Protein AF-A0A7V9GAM5-F1 (afdb_monomer_lite)

pLDDT: mean 86.13, std 16.4, range [44.22, 98.44]

Structure (mmCIF, N/CA/C/O backbone):
data_AF-A0A7V9GAM5-F1
#
_entry.id   AF-A0A7V9GAM5-F1
#
loop_
_atom_site.group_PDB
_atom_site.id
_atom_site.type_symbol
_atom_site.label_atom_id
_atom_site.label_alt_id
_atom_site.label_comp_id
_atom_site.label_asym_id
_atom_site.label_entity_id
_atom_site.label_seq_id
_atom_site.pdbx_PDB_ins_code
_atom_site.Cartn_x
_atom_site.Cartn_y
_atom_site.Cartn_z
_atom_site.occupancy
_atom_site.B_iso_or_equiv
_atom_site.auth_seq_id
_atom_site.auth_comp_id
_atom_site.auth_asym_id
_atom_site.auth_atom_id
_atom_site.pdbx_PDB_model_num
ATOM 1 N N . MET A 1 1 ? -7.976 -37.621 24.542 1.00 44.22 1 MET A N 1
ATOM 2 C CA . MET A 1 1 ? -7.825 -36.317 25.226 1.00 44.22 1 MET A CA 1
ATOM 3 C C . MET A 1 1 ? -8.330 -35.223 24.291 1.00 44.22 1 MET A C 1
ATOM 5 O O . MET A 1 1 ? -7.663 -34.924 23.310 1.00 44.22 1 MET A O 1
ATOM 9 N N . ALA A 1 2 ? -9.548 -34.721 24.511 1.00 44.50 2 ALA A N 1
ATOM 10 C CA . ALA A 1 2 ? -10.209 -33.760 23.625 1.00 44.50 2 ALA A CA 1
ATOM 11 C C . ALA A 1 2 ? -9.837 -32.317 24.006 1.00 44.50 2 ALA A C 1
ATOM 13 O O . ALA A 1 2 ? -10.046 -31.910 25.146 1.00 44.50 2 ALA A O 1
ATOM 14 N N . ARG A 1 3 ? -9.308 -31.535 23.056 1.00 51.66 3 ARG A N 1
ATOM 15 C CA . ARG A 1 3 ? -9.170 -30.073 23.173 1.00 51.66 3 ARG A CA 1
ATOM 16 C C . ARG A 1 3 ? -10.352 -29.408 22.465 1.00 51.66 3 ARG A C 1
ATOM 18 O O . ARG A 1 3 ? -10.187 -28.823 21.402 1.00 51.66 3 ARG A O 1
ATOM 25 N N . ASN A 1 4 ? -11.542 -29.520 23.052 1.00 55.31 4 ASN A N 1
ATOM 26 C CA . ASN A 1 4 ? -12.715 -28.755 22.626 1.00 55.31 4 ASN A CA 1
ATOM 27 C C . ASN A 1 4 ? -12.717 -27.412 23.364 1.00 55.31 4 ASN A C 1
ATOM 29 O O . ASN A 1 4 ? -13.379 -27.249 24.384 1.00 55.31 4 ASN A O 1
ATOM 33 N N . GLY A 1 5 ? -11.918 -26.465 22.876 1.00 53.16 5 GLY A N 1
ATOM 34 C CA . GLY A 1 5 ? -12.047 -25.062 23.255 1.00 53.16 5 GLY A CA 1
ATOM 35 C C . GLY A 1 5 ? -12.991 -24.379 22.277 1.00 53.16 5 GLY A C 1
ATOM 36 O O . GLY A 1 5 ? -12.591 -24.075 21.157 1.00 53.16 5 GLY A O 1
ATOM 37 N N . GLU A 1 6 ? -14.244 -24.167 22.674 1.00 56.62 6 GLU A N 1
ATOM 38 C CA . GLU A 1 6 ? -15.197 -23.365 21.908 1.00 56.62 6 GLU A CA 1
ATOM 39 C C . GLU A 1 6 ? -14.636 -21.950 21.698 1.00 56.62 6 GLU A C 1
ATOM 41 O O . GLU A 1 6 ? -14.526 -21.152 22.634 1.00 56.62 6 GLU A O 1
ATOM 46 N N . VAL A 1 7 ? -14.272 -21.615 20.458 1.00 61.53 7 VAL A N 1
ATOM 47 C CA . VAL A 1 7 ? -13.929 -20.242 20.079 1.00 61.53 7 VAL A CA 1
ATOM 48 C C . VAL A 1 7 ? -15.222 -19.432 20.103 1.00 61.53 7 VAL A C 1
ATOM 50 O O . VAL A 1 7 ? -15.991 -19.429 19.141 1.00 61.53 7 VAL A O 1
ATOM 53 N N . LYS A 1 8 ? -15.491 -18.754 21.223 1.00 56.91 8 LYS A N 1
ATOM 54 C CA . LYS A 1 8 ? -16.614 -17.819 21.339 1.00 56.91 8 LYS A CA 1
ATOM 55 C C . LYS A 1 8 ? -16.463 -16.728 20.274 1.00 56.91 8 LYS A C 1
ATOM 57 O O . LYS A 1 8 ? -15.618 -15.843 20.406 1.00 56.91 8 LYS A O 1
ATOM 62 N N . LYS A 1 9 ? -17.291 -16.780 19.223 1.00 57.94 9 LYS A N 1
ATOM 63 C CA . LYS A 1 9 ? -17.459 -15.683 18.260 1.00 57.94 9 LYS A CA 1
ATOM 64 C C . LYS A 1 9 ? -18.013 -14.477 19.009 1.00 57.94 9 LYS A C 1
ATOM 66 O O . LYS A 1 9 ? -19.208 -14.381 19.270 1.00 57.94 9 LYS A O 1
ATOM 71 N N . GLN A 1 10 ? -17.131 -13.559 19.374 1.00 63.25 10 GLN A N 1
ATOM 72 C CA . GLN A 1 10 ? -17.544 -12.243 19.826 1.00 63.25 10 GLN A CA 1
ATOM 73 C C . GLN A 1 10 ? -18.116 -11.521 18.603 1.00 63.25 10 GLN A C 1
ATOM 75 O O . GLN A 1 10 ? -17.426 -11.391 17.592 1.00 63.25 10 GLN A O 1
ATOM 80 N N . ASN A 1 11 ? -19.372 -11.072 18.673 1.00 65.56 11 ASN A N 1
ATOM 81 C CA . ASN A 1 11 ? -19.949 -10.138 17.703 1.00 65.56 11 ASN A CA 1
ATOM 82 C C . ASN A 1 11 ? -19.211 -8.791 17.840 1.00 65.56 11 ASN A C 1
ATOM 84 O O . ASN A 1 11 ? -19.673 -7.864 18.503 1.00 65.56 11 ASN A O 1
ATOM 88 N N . GLY A 1 12 ? -17.994 -8.741 17.294 1.00 66.50 12 GLY A N 1
ATOM 89 C CA . GLY A 1 12 ? -16.962 -7.746 17.566 1.00 66.50 12 GLY A CA 1
ATOM 90 C C . GLY A 1 12 ? -17.177 -6.459 16.788 1.00 66.50 12 GLY A C 1
ATOM 91 O O . GLY A 1 12 ? -16.500 -6.205 15.795 1.00 66.50 12 GLY A O 1
ATOM 92 N N . LYS A 1 13 ? -18.125 -5.633 17.233 1.00 80.31 13 LYS A N 1
ATOM 93 C CA . LYS A 1 13 ? -18.223 -4.253 16.749 1.00 80.31 13 LYS A CA 1
ATOM 94 C C . LYS A 1 13 ? -17.017 -3.462 17.259 1.00 80.31 13 LYS A C 1
ATOM 96 O O . LYS A 1 13 ? -16.737 -3.440 18.456 1.00 80.31 13 LYS A O 1
ATOM 101 N N . VAL A 1 14 ? -16.302 -2.819 16.342 1.00 85.75 14 VAL A N 1
ATOM 102 C CA . VAL A 1 14 ? -15.175 -1.933 16.660 1.00 85.75 14 VAL A CA 1
ATOM 103 C C . VAL A 1 14 ? -15.707 -0.680 17.361 1.00 85.75 14 VAL A C 1
ATOM 105 O O . VAL A 1 14 ? -16.746 -0.149 16.972 1.00 85.75 14 VAL A O 1
ATOM 108 N N . SER A 1 15 ? -15.009 -0.199 18.396 1.00 92.38 15 SER A N 1
ATOM 109 C CA . SER A 1 15 ? -15.410 1.038 19.079 1.00 92.38 15 SER A CA 1
ATOM 110 C C . SER A 1 15 ? -15.308 2.245 18.141 1.00 92.38 15 SER A C 1
ATOM 112 O O . SER A 1 15 ? -14.404 2.313 17.305 1.00 92.38 15 SER A O 1
ATOM 114 N N . GLU A 1 16 ? -16.180 3.240 18.310 1.00 94.25 16 GLU A N 1
ATOM 115 C CA . GLU A 1 16 ? -16.137 4.467 17.504 1.00 94.25 16 GLU A CA 1
ATOM 116 C C . GLU A 1 16 ? -14.779 5.178 17.610 1.00 94.25 16 GLU A C 1
ATOM 118 O O . GLU A 1 16 ? -14.218 5.618 16.608 1.00 94.25 16 GLU A O 1
ATOM 123 N N . LYS 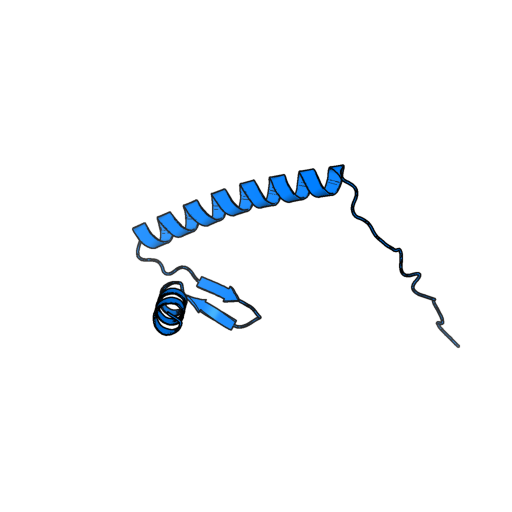A 1 17 ? -14.201 5.232 18.814 1.00 95.31 17 LYS A N 1
ATOM 124 C CA . LYS A 1 17 ? -12.863 5.794 19.043 1.00 95.31 17 LYS A CA 1
ATOM 125 C C . LYS A 1 17 ? -11.800 5.074 18.209 1.00 95.31 17 LYS A C 1
ATOM 127 O O . LYS A 1 17 ? -10.946 5.726 17.610 1.00 95.31 17 LYS A O 1
ATOM 132 N N . THR A 1 18 ? -11.852 3.743 18.163 1.00 95.62 18 THR A N 1
ATOM 133 C CA . THR A 1 18 ? -10.936 2.931 17.352 1.00 95.62 18 THR A CA 1
ATOM 134 C C . THR A 1 18 ? -11.126 3.210 15.864 1.00 95.62 18 THR A C 1
ATOM 136 O O . THR A 1 18 ? -10.135 3.397 15.165 1.00 95.62 18 THR A O 1
ATOM 139 N N . LEU A 1 19 ? -12.374 3.300 15.394 1.00 95.94 19 LEU A N 1
ATOM 140 C CA . LEU A 1 19 ? -12.686 3.612 13.998 1.00 95.94 19 LEU A CA 1
ATOM 141 C C . LEU A 1 19 ? -12.191 5.009 13.592 1.00 95.94 19 LEU A C 1
ATOM 143 O O . LEU A 1 19 ? -11.567 5.171 12.550 1.00 95.94 19 LEU A O 1
ATOM 147 N N . ARG A 1 20 ? -12.413 6.029 14.427 1.00 97.50 20 ARG A N 1
ATOM 148 C CA . ARG A 1 20 ? -11.916 7.389 14.161 1.00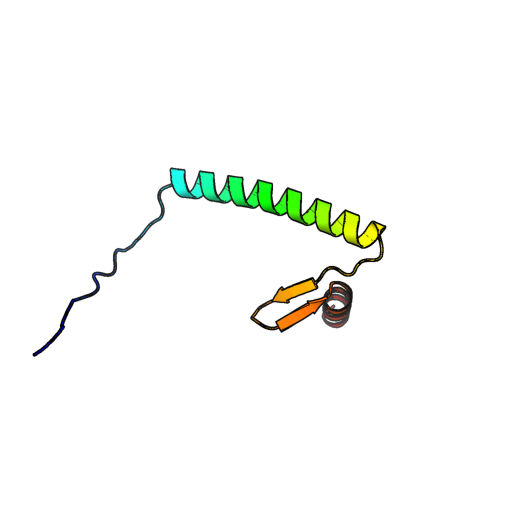 97.50 20 ARG A CA 1
ATOM 149 C C . ARG A 1 20 ? -10.392 7.410 14.038 1.00 97.50 20 ARG A C 1
ATOM 151 O O . ARG A 1 20 ? -9.853 8.009 13.112 1.00 97.50 20 ARG A O 1
ATOM 158 N N . LYS A 1 21 ? -9.704 6.700 14.934 1.00 97.88 21 LYS A N 1
ATOM 159 C CA . LYS A 1 21 ? -8.243 6.589 14.924 1.00 97.88 21 LYS A CA 1
ATOM 160 C C . LYS A 1 21 ? -7.720 5.826 13.699 1.00 97.88 21 LYS A C 1
ATOM 162 O O . LYS A 1 21 ? -6.708 6.220 13.128 1.00 97.88 21 LYS A O 1
ATOM 167 N N . SER A 1 22 ? -8.399 4.763 13.262 1.00 97.50 22 SER A N 1
ATOM 168 C CA . SER A 1 22 ? -7.994 4.036 12.052 1.00 97.50 22 SER A CA 1
ATOM 169 C C . SER A 1 22 ? -8.177 4.875 10.786 1.00 97.50 22 SER A C 1
ATOM 171 O O . SER A 1 22 ? -7.294 4.866 9.932 1.00 97.50 22 SER A O 1
ATOM 173 N N . ILE A 1 23 ? -9.263 5.648 10.689 1.00 98.12 23 ILE A N 1
ATOM 174 C CA . ILE A 1 23 ? -9.493 6.592 9.584 1.00 98.12 23 ILE A CA 1
ATOM 175 C C . ILE A 1 23 ? -8.388 7.654 9.542 1.00 98.12 23 ILE A C 1
ATOM 177 O O . ILE A 1 23 ? -7.875 7.974 8.470 1.00 98.12 23 ILE A O 1
ATOM 181 N N . GLU A 1 24 ? -7.983 8.182 10.697 1.00 98.31 24 GLU A N 1
ATOM 182 C CA . GLU A 1 24 ? -6.886 9.146 10.778 1.00 98.31 24 GLU A CA 1
ATOM 183 C C . GLU A 1 24 ? -5.569 8.557 10.255 1.00 98.31 24 GLU A C 1
ATOM 185 O O . GLU A 1 24 ? -4.909 9.172 9.411 1.00 98.31 24 GLU A O 1
ATOM 190 N N . TYR A 1 25 ? -5.218 7.344 10.687 1.00 98.44 25 TYR A N 1
ATOM 191 C CA . TYR A 1 25 ? -4.028 6.650 10.196 1.00 98.44 25 TYR A CA 1
ATOM 192 C C . TYR A 1 25 ? -4.092 6.355 8.703 1.00 98.44 25 TYR A C 1
ATOM 194 O O . TYR A 1 25 ? -3.108 6.577 7.998 1.00 98.44 25 TYR A O 1
ATOM 202 N N . GLN A 1 26 ? -5.250 5.930 8.201 1.00 98.19 26 GLN A N 1
ATOM 203 C CA . GLN A 1 26 ? -5.448 5.716 6.774 1.00 98.19 26 GLN A CA 1
ATOM 204 C C . GLN A 1 26 ? -5.251 7.016 5.986 1.00 98.19 26 GLN A C 1
ATOM 206 O O . GLN A 1 26 ? -4.575 7.013 4.960 1.00 98.19 26 GLN A O 1
ATOM 211 N N . ARG A 1 27 ? -5.776 8.146 6.475 1.00 98.31 27 ARG A N 1
ATOM 212 C CA . ARG A 1 27 ? -5.608 9.455 5.829 1.00 98.31 27 ARG A CA 1
ATOM 213 C C . ARG A 1 27 ? -4.135 9.859 5.733 1.00 98.31 27 ARG A C 1
ATOM 215 O O . ARG A 1 27 ? -3.695 10.284 4.668 1.00 98.31 27 ARG A O 1
ATOM 222 N N . ILE A 1 28 ? -3.385 9.719 6.827 1.00 98.38 28 ILE A N 1
ATOM 223 C CA . ILE A 1 28 ? -1.953 10.054 6.875 1.00 98.38 28 ILE A CA 1
ATOM 224 C C . ILE A 1 28 ? -1.157 9.127 5.952 1.00 98.38 28 ILE A C 1
ATOM 226 O O . ILE A 1 28 ? -0.359 9.603 5.145 1.00 98.38 28 ILE A O 1
ATOM 230 N N . GLY A 1 29 ? -1.415 7.818 6.020 1.00 98.19 29 GLY A N 1
ATOM 231 C CA . GLY A 1 29 ? -0.768 6.827 5.162 1.00 98.19 29 GLY A CA 1
ATOM 232 C C . GLY A 1 29 ? -1.018 7.098 3.680 1.00 98.19 29 GLY A C 1
ATOM 233 O O . GLY A 1 29 ? -0.073 7.147 2.898 1.00 98.19 29 GLY A O 1
ATOM 234 N N . ASN A 1 30 ? -2.266 7.378 3.301 1.00 98.19 30 ASN A N 1
ATOM 235 C CA . ASN A 1 30 ? -2.623 7.706 1.922 1.00 98.19 30 ASN A CA 1
ATOM 236 C C . ASN A 1 30 ? -1.893 8.960 1.422 1.00 98.19 30 ASN A C 1
ATOM 238 O O . ASN A 1 30 ? -1.406 8.973 0.295 1.00 98.19 30 ASN A O 1
ATOM 242 N N . ALA A 1 31 ? -1.790 10.008 2.246 1.00 98.25 31 ALA A N 1
ATOM 243 C CA . ALA A 1 31 ? -1.061 11.220 1.876 1.00 98.25 31 ALA A CA 1
ATOM 244 C C . ALA A 1 31 ? 0.438 10.945 1.657 1.00 98.25 31 ALA A C 1
ATOM 246 O O . ALA A 1 31 ? 1.008 11.397 0.663 1.00 98.25 31 ALA A O 1
ATOM 247 N N . ALA A 1 32 ? 1.061 10.164 2.543 1.00 98.25 32 ALA A N 1
ATOM 248 C CA . ALA A 1 32 ? 2.466 9.782 2.417 1.00 98.25 32 ALA A CA 1
ATOM 249 C C . ALA A 1 32 ? 2.725 8.926 1.164 1.00 98.25 32 ALA A C 1
ATOM 251 O O . ALA A 1 32 ? 3.658 9.207 0.412 1.00 98.25 32 ALA A O 1
ATOM 252 N N . VAL A 1 33 ? 1.870 7.930 0.903 1.00 97.62 33 VAL A N 1
ATOM 253 C CA . VAL A 1 33 ? 1.968 7.060 -0.279 1.00 97.62 33 VAL A CA 1
ATOM 254 C C . VAL A 1 33 ? 1.831 7.864 -1.570 1.00 97.62 33 VAL A C 1
ATOM 256 O O . VAL A 1 33 ? 2.649 7.689 -2.468 1.00 97.62 33 VAL A O 1
ATOM 259 N N . ARG A 1 34 ? 0.858 8.782 -1.663 1.00 97.50 34 ARG A N 1
ATOM 260 C CA . ARG A 1 34 ? 0.681 9.621 -2.862 1.00 97.50 34 ARG A CA 1
ATOM 261 C C . ARG A 1 34 ? 1.915 10.468 -3.148 1.00 97.50 34 ARG A C 1
ATOM 263 O O . ARG A 1 34 ? 2.390 10.473 -4.278 1.00 97.50 34 ARG A O 1
ATOM 270 N N . LYS A 1 35 ? 2.480 11.105 -2.119 1.00 98.31 35 LYS A N 1
ATOM 271 C CA . LYS A 1 35 ? 3.711 11.892 -2.258 1.00 98.31 35 LYS A CA 1
ATOM 272 C C . LYS A 1 35 ? 4.889 11.036 -2.739 1.00 98.31 35 LYS A C 1
ATOM 274 O O . LYS A 1 35 ? 5.627 11.460 -3.620 1.00 98.31 35 LYS A O 1
ATOM 279 N N . ALA A 1 36 ? 5.060 9.836 -2.184 1.00 97.81 36 ALA A N 1
ATOM 280 C CA . ALA A 1 36 ? 6.117 8.920 -2.611 1.00 97.81 36 ALA A CA 1
ATOM 281 C C . ALA A 1 36 ? 5.935 8.470 -4.071 1.00 97.81 36 ALA A C 1
ATOM 283 O O . ALA A 1 36 ? 6.895 8.436 -4.832 1.00 97.81 36 ALA A O 1
ATOM 284 N N . GLN A 1 37 ? 4.698 8.182 -4.481 1.00 97.38 37 GLN A N 1
ATOM 285 C CA . GLN A 1 37 ? 4.385 7.802 -5.859 1.00 97.38 37 GLN A CA 1
ATOM 286 C C . GLN A 1 37 ? 4.640 8.934 -6.850 1.00 97.38 37 GLN A C 1
ATOM 288 O O . GLN A 1 37 ? 5.164 8.691 -7.933 1.00 97.38 37 GLN A O 1
ATOM 293 N N . GLU A 1 38 ? 4.273 10.165 -6.493 1.00 97.75 38 GLU A N 1
ATOM 294 C CA . GLU A 1 38 ? 4.553 11.357 -7.297 1.00 97.75 38 GLU A CA 1
ATOM 295 C C . GLU A 1 38 ? 6.058 11.567 -7.478 1.00 97.75 38 GLU A C 1
ATOM 297 O O . GLU A 1 38 ? 6.509 11.820 -8.594 1.00 97.75 38 GLU A O 1
ATOM 302 N N . GLU A 1 39 ? 6.840 11.388 -6.415 1.00 98.31 39 GLU A N 1
ATOM 303 C CA . GLU A 1 39 ? 8.296 11.483 -6.488 1.00 98.31 39 GLU A CA 1
ATOM 304 C C . GLU A 1 39 ? 8.907 10.366 -7.343 1.00 98.31 39 GLU A C 1
ATOM 306 O O . GLU A 1 39 ? 9.760 10.636 -8.185 1.00 98.31 39 GLU A O 1
ATOM 311 N N . ASN A 1 40 ? 8.421 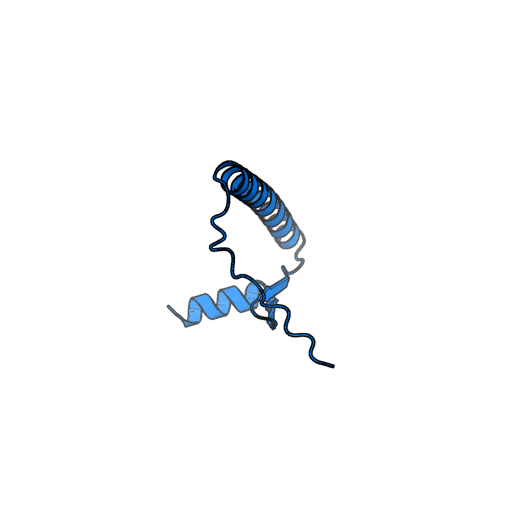9.130 -7.212 1.00 98.06 40 ASN A N 1
ATOM 312 C CA . ASN A 1 40 ? 8.827 8.024 -8.078 1.00 98.06 40 ASN A CA 1
ATOM 313 C C . ASN A 1 40 ? 8.572 8.350 -9.558 1.00 98.06 40 ASN A C 1
ATOM 315 O O . ASN A 1 40 ? 9.484 8.215 -10.374 1.00 98.06 40 ASN A O 1
ATOM 319 N N . ARG A 1 41 ? 7.386 8.883 -9.896 1.00 96.38 41 ARG A N 1
ATOM 320 C CA . ARG A 1 41 ? 7.073 9.341 -11.264 1.00 96.38 41 ARG A CA 1
ATOM 321 C C . ARG A 1 41 ? 8.039 10.432 -11.725 1.00 96.38 41 ARG A C 1
ATOM 323 O O . ARG A 1 41 ? 8.534 10.366 -12.846 1.00 96.38 41 ARG A O 1
ATOM 330 N N . ARG A 1 42 ? 8.355 11.404 -10.859 1.00 97.62 42 ARG A N 1
ATOM 331 C CA . ARG A 1 42 ? 9.318 12.481 -11.151 1.00 97.62 42 ARG A CA 1
ATOM 332 C C . ARG A 1 42 ? 10.723 11.944 -11.441 1.00 97.62 42 ARG A C 1
ATOM 334 O O . ARG A 1 42 ? 11.427 12.506 -12.274 1.00 97.62 42 ARG A O 1
ATOM 341 N N . LEU A 1 43 ? 11.124 10.876 -10.756 1.00 97.88 43 LEU A N 1
ATOM 342 C CA . LEU A 1 43 ? 12.427 10.226 -10.908 1.00 97.88 43 LEU A CA 1
ATOM 343 C C . LEU A 1 43 ? 12.456 9.159 -12.016 1.00 97.88 43 LEU A C 1
ATOM 345 O O . LEU A 1 43 ? 13.512 8.581 -12.264 1.00 97.88 43 LEU A O 1
ATOM 349 N N . GLY A 1 44 ? 11.326 8.873 -12.672 1.00 95.62 44 GLY A N 1
ATOM 350 C CA . GLY A 1 44 ? 11.219 7.786 -13.651 1.00 95.62 44 GLY A CA 1
ATOM 351 C C . GLY A 1 44 ? 11.288 6.384 -13.031 1.00 95.62 44 GLY A C 1
ATOM 352 O O . GLY A 1 44 ? 11.544 5.410 -13.736 1.00 95.62 44 GLY A O 1
ATOM 353 N N . VAL A 1 45 ? 11.071 6.266 -11.719 1.00 96.12 45 VAL A N 1
ATOM 354 C CA . VAL A 1 45 ? 11.011 4.989 -11.000 1.00 96.12 45 VAL A CA 1
ATOM 355 C C . VAL A 1 45 ? 9.572 4.459 -11.059 1.00 96.12 45 VAL A C 1
ATOM 357 O O . VAL A 1 45 ? 8.653 5.162 -10.636 1.00 96.12 45 VAL A O 1
ATOM 360 N N . PRO A 1 46 ? 9.329 3.229 -11.547 1.00 95.56 46 PRO A N 1
ATOM 361 C CA . PRO A 1 46 ? 7.983 2.668 -11.579 1.00 95.56 46 PRO A CA 1
ATOM 362 C C . PRO A 1 46 ? 7.413 2.431 -10.179 1.00 95.56 46 PRO A C 1
ATOM 364 O O . PRO A 1 46 ? 8.086 1.891 -9.297 1.00 95.56 46 PRO A O 1
ATOM 367 N N . ASN A 1 47 ? 6.136 2.764 -9.994 1.00 97.50 47 ASN A N 1
ATOM 368 C CA . ASN A 1 47 ? 5.395 2.364 -8.805 1.00 97.50 47 ASN A CA 1
ATOM 369 C C . ASN A 1 47 ? 4.944 0.902 -8.935 1.00 97.50 47 ASN A C 1
ATOM 371 O O . ASN A 1 47 ? 4.254 0.548 -9.892 1.00 97.50 47 ASN A O 1
ATOM 375 N N . TRP A 1 48 ? 5.319 0.073 -7.959 1.00 96.69 48 TRP A N 1
ATOM 376 C CA . TRP A 1 48 ? 4.965 -1.346 -7.882 1.00 96.69 48 TRP A CA 1
ATOM 377 C C . TRP A 1 48 ? 3.974 -1.613 -6.752 1.00 96.69 48 TRP A C 1
ATOM 379 O O . TRP A 1 48 ? 4.066 -1.030 -5.670 1.00 96.69 48 TRP A O 1
ATOM 389 N N . TYR A 1 49 ? 3.053 -2.541 -6.994 1.00 95.75 49 TYR A N 1
ATOM 390 C CA . TYR A 1 49 ? 1.985 -2.915 -6.075 1.00 95.75 49 TYR A CA 1
ATOM 391 C C . TYR A 1 49 ? 1.850 -4.430 -5.997 1.00 95.75 49 TYR A C 1
ATOM 393 O O . TYR A 1 49 ? 2.118 -5.128 -6.969 1.00 95.75 49 TYR A O 1
ATOM 401 N N . SER A 1 50 ? 1.361 -4.928 -4.862 1.00 95.19 50 SER A N 1
ATOM 402 C CA . SER A 1 50 ? 0.830 -6.287 -4.746 1.00 95.19 50 SER A CA 1
ATOM 403 C C . SER A 1 50 ? -0.681 -6.196 -4.578 1.00 95.19 50 SER A C 1
ATOM 405 O O . SER A 1 50 ? -1.166 -5.724 -3.548 1.00 95.19 50 SER A O 1
ATOM 407 N N . ILE A 1 51 ? -1.431 -6.598 -5.602 1.00 92.81 51 ILE A N 1
ATOM 408 C CA . ILE A 1 51 ? -2.896 -6.552 -5.616 1.00 92.81 51 ILE A CA 1
ATOM 409 C C . ILE A 1 51 ? -3.400 -7.985 -5.738 1.00 92.81 51 ILE A C 1
ATOM 411 O O . ILE A 1 51 ? -3.147 -8.657 -6.734 1.00 92.81 51 ILE A O 1
ATOM 415 N N . ASN A 1 52 ? -4.096 -8.468 -4.703 1.00 93.25 52 ASN A N 1
ATOM 416 C CA . ASN A 1 52 ? -4.592 -9.849 -4.617 1.00 93.25 52 ASN A CA 1
ATOM 417 C C . ASN A 1 52 ? -3.499 -10.914 -4.843 1.00 93.25 52 ASN A C 1
ATOM 419 O O . ASN A 1 52 ? -3.743 -11.944 -5.464 1.00 93.25 52 ASN A O 1
ATOM 423 N N . GLY A 1 53 ? -2.282 -10.653 -4.356 1.00 94.88 53 GLY A N 1
ATOM 424 C CA . GLY A 1 53 ? -1.137 -11.557 -4.508 1.00 94.88 53 GLY A CA 1
ATOM 425 C C . GLY A 1 53 ? -0.422 -11.471 -5.860 1.00 94.88 53 GLY A C 1
ATOM 426 O O . GLY A 1 53 ? 0.550 -12.191 -6.065 1.00 94.88 53 GLY A O 1
ATOM 427 N N . VAL A 1 54 ? 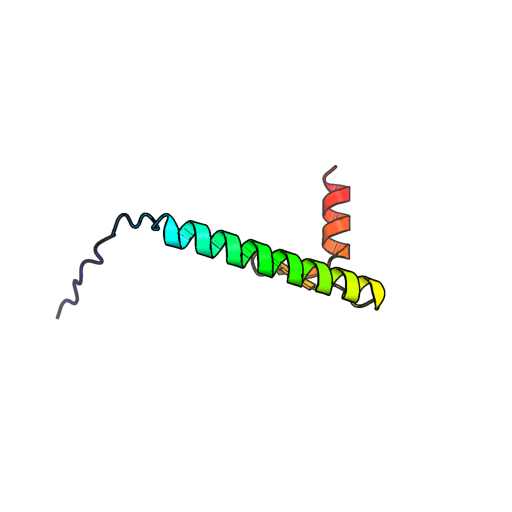-0.858 -10.590 -6.764 1.00 94.88 54 VAL A N 1
ATOM 428 C CA . VAL A 1 54 ? -0.210 -10.354 -8.059 1.00 94.88 54 VAL A CA 1
ATOM 429 C C . VAL A 1 54 ? 0.595 -9.063 -7.996 1.00 94.88 54 VAL A C 1
ATOM 431 O O . VAL A 1 54 ? 0.071 -8.021 -7.596 1.00 94.88 54 VAL A O 1
ATOM 434 N N . ILE A 1 55 ? 1.863 -9.131 -8.404 1.00 95.75 55 ILE A N 1
ATOM 435 C CA . ILE A 1 55 ? 2.711 -7.948 -8.540 1.00 95.75 55 ILE A CA 1
ATOM 436 C C . ILE A 1 55 ? 2.382 -7.257 -9.859 1.00 95.75 55 ILE A C 1
ATOM 438 O O . ILE A 1 55 ? 2.424 -7.888 -10.911 1.00 95.75 55 ILE A O 1
ATOM 442 N N . VAL A 1 56 ? 2.033 -5.978 -9.782 1.00 95.31 56 VAL A N 1
ATOM 443 C CA . VAL A 1 56 ? 1.688 -5.142 -10.936 1.00 95.31 56 VAL A CA 1
ATOM 444 C C . VAL A 1 56 ? 2.365 -3.788 -10.808 1.00 95.31 56 VAL A C 1
ATOM 446 O O . VAL A 1 56 ? 2.545 -3.287 -9.693 1.00 95.31 56 VAL A O 1
ATOM 449 N N . ASN A 1 57 ? 2.723 -3.181 -11.933 1.00 95.69 57 ASN A N 1
ATOM 450 C CA . ASN A 1 57 ? 3.177 -1.793 -11.953 1.00 95.69 57 ASN A CA 1
ATOM 451 C C . ASN A 1 57 ? 2.060 -0.828 -12.381 1.00 95.69 57 ASN A C 1
ATOM 453 O O . ASN A 1 57 ? 0.997 -1.221 -12.862 1.00 95.69 57 ASN A O 1
ATOM 457 N N . GLU A 1 58 ? 2.302 0.460 -12.161 1.00 92.81 58 GLU A N 1
ATOM 458 C CA . GLU A 1 58 ? 1.358 1.532 -12.485 1.00 92.81 58 GLU A CA 1
ATOM 459 C C . GLU A 1 58 ? 0.947 1.569 -13.969 1.00 92.81 58 GLU A C 1
ATOM 461 O O . GLU A 1 58 ? -0.238 1.722 -14.253 1.00 92.81 58 GLU A O 1
ATOM 466 N N . ALA A 1 59 ? 1.871 1.344 -14.909 1.00 89.69 59 ALA A N 1
ATOM 467 C CA . ALA A 1 59 ? 1.560 1.349 -16.342 1.00 89.69 59 ALA A CA 1
ATOM 468 C C . ALA A 1 59 ? 0.615 0.195 -16.732 1.00 89.69 59 ALA A C 1
ATOM 470 O O . ALA A 1 59 ? -0.395 0.406 -17.402 1.00 89.69 59 ALA A O 1
ATOM 471 N N . GLU A 1 60 ? 0.872 -1.013 -16.222 1.00 89.94 60 GLU A N 1
ATOM 472 C CA . GLU A 1 60 ? 0.010 -2.186 -16.427 1.00 89.94 60 GLU A CA 1
ATOM 473 C C . GLU A 1 60 ? -1.413 -1.977 -15.882 1.00 89.94 60 GLU A C 1
ATOM 475 O O . GLU A 1 60 ? -2.380 -2.535 -16.411 1.00 89.94 60 GLU A O 1
ATOM 480 N N . LEU A 1 61 ? -1.559 -1.195 -14.807 1.00 85.94 61 LEU A N 1
ATOM 481 C CA . LEU A 1 61 ? -2.860 -0.835 -14.242 1.00 85.94 61 LEU A CA 1
ATOM 482 C C . LEU A 1 61 ? -3.599 0.192 -15.106 1.00 85.94 61 LEU A C 1
ATOM 484 O O . LEU A 1 61 ? -4.807 0.057 -15.315 1.00 85.94 61 LEU A O 1
ATOM 488 N N . GLU A 1 62 ? -2.899 1.204 -15.617 1.00 87.00 62 GLU A N 1
ATOM 489 C CA . GLU A 1 62 ? -3.483 2.207 -16.511 1.00 87.00 62 GLU A CA 1
ATOM 490 C C . GLU A 1 62 ? -3.992 1.590 -17.817 1.00 87.00 62 GLU A C 1
ATOM 492 O O . GLU A 1 62 ? -5.095 1.919 -18.264 1.00 87.00 62 GLU A O 1
ATOM 497 N N . ASP A 1 63 ? -3.239 0.656 -18.395 1.00 83.88 63 ASP A N 1
ATOM 498 C CA . ASP A 1 63 ? -3.612 -0.018 -19.640 1.00 83.88 63 ASP A CA 1
ATOM 499 C C . ASP A 1 63 ? -4.858 -0.898 -19.469 1.00 83.88 63 ASP A C 1
ATOM 501 O O . ASP A 1 63 ? -5.777 -0.859 -20.294 1.00 83.88 63 ASP A O 1
ATOM 505 N N . LYS A 1 64 ? -4.965 -1.615 -18.342 1.00 77.88 64 LYS A N 1
ATOM 506 C CA . LYS A 1 64 ? -6.174 -2.384 -17.998 1.00 77.88 64 LYS A CA 1
ATOM 507 C C . LYS A 1 64 ? -7.403 -1.490 -17.846 1.00 77.88 64 LYS A C 1
ATOM 509 O O . LYS A 1 64 ? -8.475 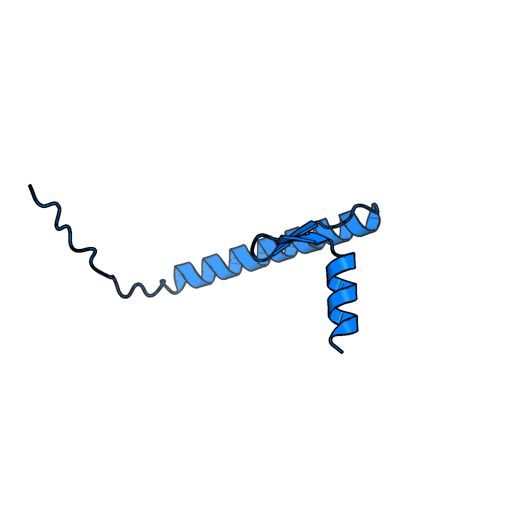-1.853 -18.321 1.00 77.88 64 LYS A O 1
ATOM 514 N N . ASN A 1 65 ? -7.256 -0.317 -17.232 1.00 78.19 65 ASN A N 1
ATOM 515 C CA . ASN A 1 65 ? -8.365 0.623 -17.051 1.00 78.19 65 ASN A CA 1
ATOM 516 C C . ASN A 1 65 ? -8.851 1.238 -18.373 1.00 78.19 65 ASN A C 1
ATOM 518 O O . ASN A 1 65 ? -10.033 1.557 -18.493 1.00 78.19 65 ASN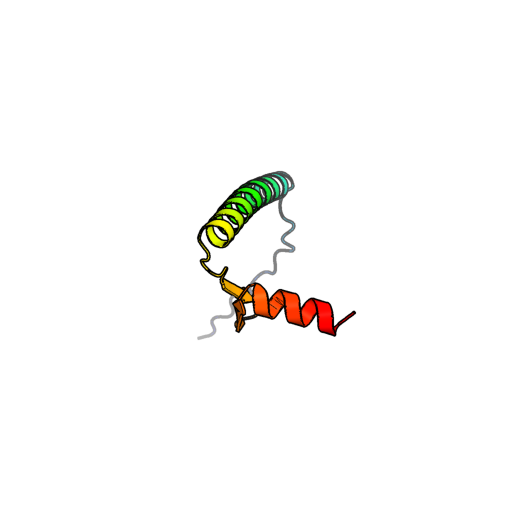 A O 1
ATOM 522 N N . LYS A 1 66 ? -7.964 1.404 -19.363 1.00 73.88 66 LYS A N 1
ATOM 523 C CA . LYS A 1 66 ? -8.329 1.873 -20.710 1.00 73.88 66 LYS A CA 1
ATOM 524 C C . LYS A 1 66 ? -9.035 0.791 -21.526 1.00 73.88 66 LYS A C 1
ATOM 526 O O . LYS A 1 66 ? -9.961 1.114 -22.251 1.00 73.88 66 LYS A O 1
ATOM 531 N N . SER A 1 67 ? -8.638 -0.475 -21.382 1.00 67.06 67 SER A N 1
ATOM 532 C CA . SER A 1 67 ? -9.252 -1.605 -22.100 1.00 67.06 67 SER A CA 1
ATOM 533 C C . SER A 1 67 ? -10.651 -1.993 -21.595 1.00 67.06 67 SER A C 1
ATOM 535 O O . SER A 1 67 ? -11.332 -2.772 -22.257 1.00 67.06 67 SER A O 1
ATOM 537 N N . GLN A 1 68 ? -11.049 -1.526 -20.410 1.00 62.28 68 GLN A N 1
ATOM 538 C CA . GLN A 1 68 ? -12.342 -1.821 -19.773 1.00 62.28 68 GLN A CA 1
ATOM 539 C C . GLN A 1 68 ? -13.363 -0.677 -19.940 1.00 62.28 68 GLN A C 1
ATOM 541 O O . GLN A 1 68 ? -14.461 -0.754 -19.389 1.00 62.28 68 GLN A O 1
ATOM 546 N N . LYS A 1 69 ? -12.990 0.392 -20.654 1.00 52.31 69 LYS A N 1
ATOM 547 C CA . LYS A 1 69 ? -13.867 1.500 -21.051 1.00 52.31 69 LYS A CA 1
ATOM 548 C C . LYS A 1 69 ? -14.243 1.372 -22.517 1.00 52.31 69 LYS A C 1
ATOM 550 O O . LYS A 1 69 ? -15.385 1.766 -22.829 1.00 52.31 69 LYS A O 1
#

Radius of gyration: 20.26 Å; chains: 1; bounding box: 32×49×47 Å

Sequence (69 aa):
MARNGEVKKQNGKVSEKTLRKSIEYQRIGNAAVRKAQEENRRLGVPNWYSINGVIVNEAELEDKNKSQK

Foldseek 3Di:
DDPPDPPPPDPDDDDPVRVVVVVVVVVVVVVVVVVVCVVCVVVVHWDWDQDPNDIDTPVRVVVVVVVVD

Secondary structure (DSSP, 8-state):
------------PPPHHHHHHHHHHHHHHHHHHHHHHHHHHHHTPPPEEEETTEEEEHHHHHHHHHHT-